Protein AF-A0AAC8W621-F1 (afdb_monomer)

Foldseek 3Di:
DPPVVVVVVVVVVVVVVVVVVQLQLVLQLLVQCVVVVKFKWWQDDPDPPDAIEMEIAQPDPVSVVVSVVSSCVSRPPGHYYYDYLVVDDPVVSVVVVVRIGHSVRSVVVVVVVD

Mean predicted aligned error: 6.51 Å

Secondary structure (DSSP, 8-state):
--HHHHHHHHHHHHHHHHHHHHHHHHHHHHHHHHHTT--EEEE--SSTTSPEEEEE---SHHHHHHHHHHHHHHHTTS-EEEEEGGGS-HHHHHHHHHH-B-HHHHHHHHHHT-

pLDDT: mean 86.82, std 12.94, range [47.28, 97.44]

Nearest PDB structures (foldseek):
  1wot-assembly1_A  TM=6.547E-01  e=8.446E-03  Thermus thermophilus
  8xeo-assembly1_A  TM=7.351E-01  e=7.557E-02  Legionella pneumophila
  7bqc-assembly1_A  TM=5.514E-01  e=1.126E-01  synthetic construct
  4pro-assembly1_C  TM=4.503E-01  e=4.062E+00  Lysobacter enzymogenes
  1af2-assembly1_A  TM=4.346E-01  e=9.630E+00  Escherichia coli

Radius of gyration: 16.39 Å; Cα contacts (8 Å, |Δi|>4): 119; chains: 1; bounding box: 30×34×55 Å

Sequence (114 aa):
MAASTIEQTGRHSLVRQKRQAVLAQILSALEALQRAGVAARVIMPLWDDQPVEFLADAPTMPVKALVARLLKRGMGTVMHDVIFVGDLEPDHLAALQAKSQDLDALRQQRRDAA

Organism: NCBI:txid528244

Solvent-accessible surface area (backbone atoms only — not comparable to full-atom values): 6395 Å² total; per-residue (Å²): 142,66,68,68,59,56,54,50,53,53,50,56,52,50,55,52,50,53,51,52,53,52,51,53,24,51,51,50,21,48,51,53,35,47,76,70,73,31,57,56,32,36,34,78,49,94,47,98,87,50,49,37,37,31,44,31,60,42,97,44,70,71,46,43,53,48,50,54,53,46,42,53,66,33,41,60,89,55,60,63,48,80,46,49,55,84,82,46,58,70,71,59,44,52,58,51,52,78,65,35,42,42,64,66,59,52,52,48,52,54,59,79,73,106

Structure (mmCIF, N/CA/C/O backbone):
data_AF-A0AAC8W621-F1
#
_entry.id   AF-A0AAC8W621-F1
#
loop_
_atom_site.group_PDB
_atom_site.id
_atom_site.type_symbol
_atom_site.label_atom_id
_atom_site.label_alt_id
_atom_site.label_comp_id
_atom_si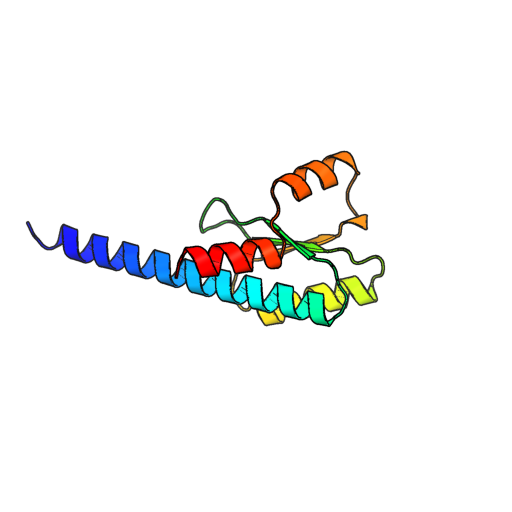te.label_asym_id
_atom_site.label_entity_id
_atom_site.label_seq_id
_atom_site.pdbx_PDB_ins_code
_atom_site.Cartn_x
_atom_site.Cartn_y
_atom_site.Cartn_z
_atom_site.occupancy
_atom_site.B_iso_or_equiv
_atom_site.auth_seq_id
_atom_site.auth_comp_id
_atom_site.auth_asym_id
_atom_site.auth_atom_id
_atom_site.pdbx_PDB_model_num
ATOM 1 N N . MET A 1 1 ? -4.091 25.954 38.921 1.00 48.09 1 MET A N 1
ATOM 2 C CA . MET A 1 1 ? -3.242 25.552 37.774 1.00 48.09 1 MET A CA 1
ATOM 3 C C . MET A 1 1 ? -3.608 24.137 37.291 1.00 48.09 1 MET A C 1
ATOM 5 O O . MET A 1 1 ? -2.759 23.263 37.294 1.00 48.09 1 MET A O 1
ATOM 9 N N . ALA A 1 2 ? -4.870 23.891 36.906 1.00 49.41 2 ALA A N 1
ATOM 10 C CA . ALA A 1 2 ? -5.364 22.553 36.518 1.00 49.41 2 ALA A CA 1
ATOM 11 C C . ALA A 1 2 ? -5.984 22.494 35.102 1.00 49.41 2 ALA A C 1
ATOM 13 O O . ALA A 1 2 ? -6.238 21.412 34.586 1.00 49.41 2 ALA A O 1
ATOM 14 N N . ALA A 1 3 ? -6.201 23.648 34.456 1.00 47.28 3 ALA A N 1
ATOM 15 C CA . ALA A 1 3 ? -6.777 23.724 33.110 1.00 47.28 3 ALA A CA 1
ATOM 16 C C . ALA A 1 3 ? -5.794 23.262 32.015 1.00 47.28 3 ALA A C 1
ATOM 18 O O . ALA A 1 3 ? -6.199 22.646 31.035 1.00 47.28 3 ALA A O 1
ATOM 19 N N . SER A 1 4 ? -4.491 23.469 32.224 1.00 55.50 4 SER A N 1
ATOM 20 C CA . SER A 1 4 ? -3.432 23.109 31.275 1.00 55.50 4 SER A CA 1
ATOM 21 C C . SER A 1 4 ? -3.288 21.596 31.067 1.00 55.50 4 SER A C 1
ATOM 23 O O . SER A 1 4 ? -3.021 21.157 29.951 1.00 55.50 4 SER A O 1
ATOM 25 N N . THR A 1 5 ? -3.526 20.783 32.101 1.00 52.62 5 THR A N 1
ATOM 26 C CA . THR A 1 5 ? -3.377 19.320 32.020 1.00 52.62 5 THR A CA 1
ATOM 27 C C . THR A 1 5 ? -4.539 18.660 31.270 1.00 52.62 5 THR A C 1
ATOM 29 O O . THR A 1 5 ? -4.320 17.736 30.488 1.00 52.62 5 THR A O 1
ATOM 32 N N . ILE A 1 6 ? -5.776 19.139 31.455 1.00 54.53 6 ILE A N 1
ATOM 33 C CA . ILE A 1 6 ? -6.973 18.566 30.808 1.00 54.53 6 ILE A CA 1
ATOM 34 C C . ILE A 1 6 ? -6.988 18.908 29.310 1.00 54.53 6 ILE A C 1
ATOM 36 O O . ILE A 1 6 ? -7.270 18.039 28.485 1.00 54.53 6 ILE A O 1
ATOM 40 N N . GLU A 1 7 ? -6.591 20.129 28.941 1.00 55.22 7 GLU A N 1
ATOM 41 C CA . GLU A 1 7 ? -6.442 20.534 27.538 1.00 55.22 7 GLU A CA 1
ATOM 42 C C . GLU A 1 7 ? -5.317 19.773 26.818 1.00 55.22 7 GLU A C 1
ATOM 44 O O . GLU A 1 7 ? -5.501 19.339 25.678 1.00 55.22 7 GLU A O 1
ATOM 49 N N . GLN A 1 8 ? -4.170 19.544 27.473 1.00 55.72 8 GLN A N 1
ATOM 50 C CA . GLN A 1 8 ? -3.106 18.698 26.916 1.00 55.72 8 GLN A CA 1
ATOM 51 C C . GLN A 1 8 ? -3.556 17.242 26.759 1.00 55.72 8 GLN A C 1
ATOM 53 O O . GLN A 1 8 ? -3.352 16.652 25.699 1.00 55.72 8 GLN A O 1
ATOM 58 N N . THR A 1 9 ? -4.224 16.672 27.763 1.00 58.38 9 THR A N 1
ATOM 59 C CA . THR A 1 9 ? -4.699 15.278 27.708 1.00 58.38 9 THR A CA 1
ATOM 60 C C . THR A 1 9 ? -5.756 15.088 26.613 1.00 58.38 9 THR A C 1
ATOM 62 O O . THR A 1 9 ? -5.709 14.099 25.879 1.00 58.38 9 THR A O 1
ATOM 65 N N . GLY A 1 10 ? -6.656 16.063 26.433 1.00 61.69 10 GLY A N 1
ATOM 66 C CA . GLY A 1 10 ? -7.652 16.063 25.356 1.00 61.69 10 GLY A CA 1
ATOM 67 C C . GLY A 1 10 ? -7.045 16.217 23.957 1.00 61.69 10 GLY A C 1
ATOM 68 O O . GLY A 1 10 ? -7.478 15.555 23.017 1.00 61.69 10 GLY A O 1
ATOM 69 N N . ARG A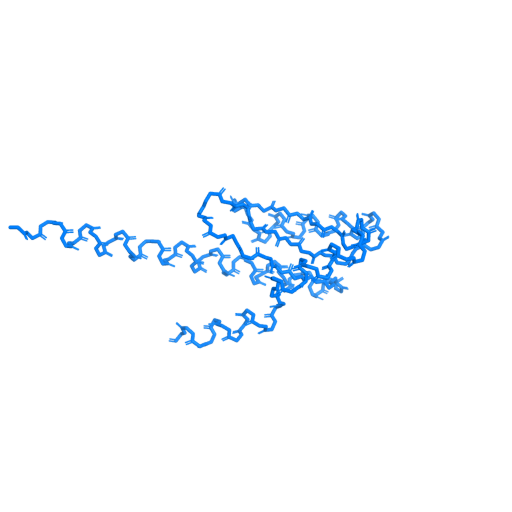 1 11 ? -5.992 17.029 23.796 1.00 61.94 11 ARG A N 1
ATOM 70 C CA . ARG A 1 11 ? -5.268 17.133 22.514 1.00 61.94 11 ARG A CA 1
ATOM 71 C C . ARG A 1 11 ? -4.516 15.846 22.173 1.00 61.94 11 ARG A C 1
ATOM 73 O O . ARG A 1 11 ? -4.578 15.393 21.033 1.00 61.94 11 ARG A O 1
ATOM 80 N N . HIS A 1 12 ? -3.860 15.221 23.150 1.00 62.78 12 HIS A N 1
ATOM 81 C CA . HIS A 1 12 ? -3.151 13.956 22.942 1.00 62.78 12 HIS A CA 1
ATOM 82 C C . HIS A 1 12 ? -4.093 12.800 22.564 1.00 62.78 12 HIS A C 1
ATOM 84 O O . HIS A 1 12 ? -3.749 11.991 21.697 1.00 62.78 12 HIS A O 1
ATOM 90 N N . SER A 1 13 ? -5.287 12.728 23.160 1.00 69.94 13 SER A N 1
ATOM 91 C CA . SER A 1 13 ? -6.275 11.698 22.815 1.00 69.94 13 SER A CA 1
ATOM 92 C C . SER A 1 13 ? -6.853 11.893 21.408 1.00 69.94 13 SER A C 1
ATOM 94 O O . SER A 1 13 ? -6.966 10.918 20.662 1.00 69.94 13 SER A O 1
ATOM 96 N N . LEU A 1 14 ? -7.121 13.138 20.999 1.00 74.31 14 LEU A N 1
ATOM 97 C CA . LEU A 1 14 ? -7.598 13.472 19.651 1.00 74.31 14 LEU A CA 1
ATOM 98 C C . LEU A 1 14 ? -6.557 13.166 18.565 1.00 74.31 14 LEU A C 1
ATOM 100 O O . LEU A 1 14 ? -6.896 12.583 17.535 1.00 74.31 14 LEU A O 1
ATOM 104 N N . VAL A 1 15 ? -5.281 13.497 18.797 1.00 76.19 15 VAL A N 1
ATOM 105 C CA . VAL A 1 15 ? -4.189 13.176 17.857 1.00 76.19 15 VAL A CA 1
ATOM 106 C C . VAL A 1 15 ? -4.046 11.662 17.691 1.00 76.19 15 VAL A C 1
ATOM 108 O O . VAL A 1 15 ? -3.927 11.167 16.568 1.00 76.19 15 VAL A O 1
ATOM 111 N N . ARG A 1 16 ? -4.128 10.900 18.790 1.00 77.75 16 ARG A N 1
ATOM 112 C CA . ARG A 1 16 ? -4.094 9.431 18.744 1.00 77.75 16 ARG A CA 1
ATOM 113 C C . ARG A 1 16 ? -5.278 8.857 17.962 1.00 77.75 16 ARG A C 1
ATOM 115 O O . ARG A 1 16 ? -5.068 7.986 17.121 1.00 77.75 16 ARG A O 1
ATOM 122 N N . GLN A 1 17 ? -6.492 9.359 18.193 1.00 80.62 17 GLN A N 1
ATOM 123 C CA . GLN A 1 17 ? -7.687 8.930 17.457 1.00 80.62 17 GLN A CA 1
ATOM 124 C C . GLN A 1 17 ? -7.583 9.237 15.961 1.00 80.62 17 GLN A C 1
ATOM 126 O O . GLN A 1 17 ? -7.860 8.363 15.139 1.00 80.62 17 GLN A O 1
ATOM 131 N N . LYS A 1 18 ? -7.118 10.438 15.592 1.00 81.88 18 LYS A N 1
ATOM 132 C CA . LYS A 1 18 ? -6.902 10.813 14.187 1.00 81.88 18 LYS A CA 1
ATOM 133 C C . LYS A 1 18 ? -5.907 9.867 13.513 1.00 81.88 18 LYS A C 1
ATOM 135 O O . LYS A 1 18 ? -6.189 9.357 12.433 1.00 81.88 18 LYS A O 1
ATOM 140 N N . ARG A 1 19 ? -4.785 9.560 14.173 1.00 82.69 19 ARG A N 1
ATOM 141 C CA . ARG A 1 19 ? -3.784 8.605 13.662 1.00 82.69 19 ARG A CA 1
ATOM 142 C C . ARG A 1 19 ? -4.347 7.194 13.498 1.00 82.69 19 ARG A C 1
ATOM 144 O O . ARG A 1 19 ? -4.080 6.554 12.487 1.00 82.69 19 ARG A O 1
ATOM 151 N N . GLN A 1 20 ? -5.157 6.721 14.445 1.00 84.69 20 GLN A N 1
ATOM 152 C CA . GLN A 1 20 ? -5.824 5.419 14.335 1.00 84.69 20 GLN A CA 1
ATOM 153 C C . GLN A 1 20 ? -6.828 5.373 13.177 1.00 84.69 20 GLN A C 1
ATOM 155 O O . GLN A 1 20 ? -6.889 4.368 12.470 1.00 84.69 20 GLN A O 1
ATOM 160 N N . ALA A 1 21 ? -7.580 6.454 12.949 1.00 86.88 21 ALA A N 1
ATOM 161 C CA . ALA A 1 21 ? -8.508 6.553 11.825 1.00 86.88 21 ALA A CA 1
ATOM 162 C C . ALA A 1 21 ? -7.775 6.524 10.474 1.00 86.88 21 ALA A C 1
ATOM 164 O O . ALA A 1 21 ? -8.168 5.769 9.585 1.00 86.88 21 ALA A O 1
ATOM 165 N N . VAL A 1 22 ? -6.675 7.276 10.349 1.00 88.81 22 VAL A N 1
ATOM 166 C CA . VAL A 1 22 ? -5.818 7.261 9.151 1.00 88.81 22 VAL A CA 1
ATOM 167 C C . VAL A 1 22 ? -5.239 5.864 8.921 1.00 88.81 22 VAL A C 1
ATOM 169 O O . VAL A 1 22 ? -5.343 5.333 7.820 1.00 88.81 22 VAL A O 1
ATOM 172 N N . LEU A 1 23 ? -4.704 5.215 9.960 1.00 90.12 23 LEU A N 1
ATOM 173 C CA . LEU A 1 23 ? -4.174 3.853 9.849 1.00 90.12 23 LEU A CA 1
ATOM 174 C C . LEU A 1 23 ? -5.247 2.848 9.397 1.00 90.12 23 LEU A C 1
ATOM 176 O O . LEU A 1 23 ? -4.973 1.982 8.569 1.00 90.12 23 LEU A O 1
ATOM 180 N N . ALA A 1 24 ? -6.477 2.964 9.904 1.00 90.44 24 ALA A N 1
ATOM 181 C CA . ALA A 1 24 ? -7.584 2.111 9.479 1.00 90.44 24 ALA A 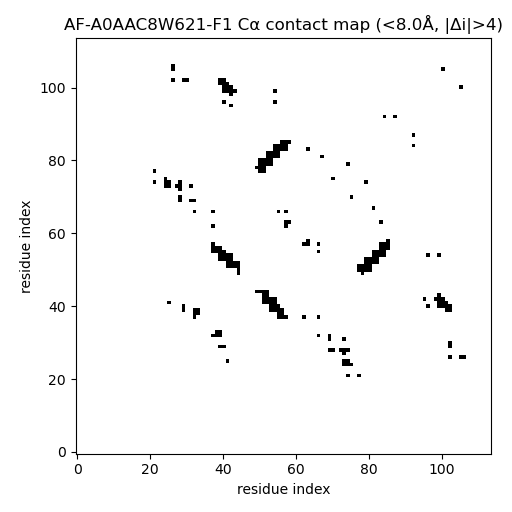CA 1
ATOM 182 C C . ALA A 1 24 ? -7.937 2.309 7.993 1.00 90.44 24 ALA A C 1
ATOM 184 O O . ALA A 1 24 ? -8.218 1.331 7.296 1.00 90.44 24 ALA A O 1
ATOM 185 N N . GLN A 1 25 ? -7.886 3.548 7.498 1.00 93.69 25 GLN A N 1
ATOM 186 C CA . GLN A 1 25 ? -8.091 3.860 6.081 1.00 93.69 25 GLN A CA 1
ATOM 187 C C . GLN A 1 25 ? -6.965 3.303 5.203 1.00 93.69 25 GLN A C 1
ATOM 189 O O . GLN A 1 25 ? -7.257 2.668 4.190 1.00 93.69 25 GLN A O 1
ATOM 194 N N . ILE A 1 26 ? -5.705 3.438 5.633 1.00 94.12 26 ILE A N 1
ATOM 195 C CA . ILE A 1 26 ? -4.539 2.853 4.950 1.00 94.12 26 ILE A CA 1
ATOM 196 C C . ILE A 1 26 ? -4.688 1.335 4.834 1.00 94.12 26 ILE A C 1
ATOM 198 O O . ILE A 1 26 ? -4.567 0.785 3.741 1.00 94.12 26 ILE A O 1
ATOM 202 N N . LEU A 1 27 ? -5.001 0.655 5.942 1.00 94.00 27 LEU A N 1
ATOM 203 C CA . LEU A 1 27 ? -5.215 -0.794 5.953 1.00 94.00 27 LEU A CA 1
ATOM 204 C C . LEU A 1 27 ? -6.341 -1.201 4.995 1.00 94.00 27 LEU A C 1
ATOM 206 O O . LEU A 1 27 ? -6.160 -2.107 4.188 1.00 94.00 27 LEU A O 1
ATOM 210 N N . SER A 1 28 ? -7.480 -0.508 5.044 1.00 93.44 28 SER A N 1
ATOM 211 C CA . SER A 1 28 ? -8.615 -0.765 4.148 1.00 93.44 28 SER A CA 1
ATOM 212 C C . SER A 1 28 ? -8.241 -0.589 2.670 1.00 93.44 28 SER A C 1
ATOM 214 O O . SER A 1 28 ? -8.609 -1.413 1.828 1.00 93.44 28 SER A O 1
ATOM 216 N N . ALA A 1 29 ? -7.466 0.451 2.350 1.00 95.31 29 ALA A N 1
ATOM 217 C CA . ALA A 1 29 ? -6.991 0.717 0.997 1.00 95.31 29 ALA A CA 1
ATOM 218 C C . ALA A 1 29 ? -6.027 -0.377 0.503 1.00 95.31 29 ALA A C 1
ATOM 220 O O . ALA A 1 29 ? -6.225 -0.917 -0.587 1.00 95.31 29 ALA A O 1
ATOM 221 N N . LEU A 1 30 ? -5.042 -0.765 1.320 1.00 95.62 30 LEU A N 1
ATOM 222 C CA . LEU A 1 30 ? -4.102 -1.847 0.999 1.00 95.62 30 LEU A CA 1
ATOM 223 C C . LEU A 1 30 ? -4.808 -3.198 0.840 1.00 95.62 30 LEU A C 1
ATOM 225 O O . LEU A 1 30 ? -4.497 -3.950 -0.080 1.00 95.62 30 LEU A O 1
ATOM 229 N N . GLU A 1 31 ? -5.801 -3.496 1.677 1.00 95.56 31 GLU A N 1
ATOM 230 C CA . GLU A 1 31 ? -6.620 -4.701 1.529 1.00 95.56 31 GLU A CA 1
ATOM 231 C C . GLU A 1 31 ? -7.413 -4.712 0.224 1.00 95.56 31 GLU A C 1
ATOM 233 O O . GLU A 1 31 ? -7.537 -5.754 -0.419 1.00 95.56 31 GLU A O 1
ATOM 238 N N . ALA A 1 32 ? -7.962 -3.566 -0.183 1.00 96.06 32 ALA A N 1
ATOM 239 C CA . ALA A 1 32 ? -8.679 -3.454 -1.445 1.00 96.06 32 ALA A CA 1
ATOM 240 C C . ALA A 1 32 ? -7.749 -3.675 -2.648 1.00 96.06 32 ALA A C 1
ATOM 242 O O . ALA A 1 32 ? -8.136 -4.366 -3.591 1.00 96.06 32 ALA A O 1
ATOM 243 N N . LEU A 1 33 ? -6.524 -3.143 -2.594 1.00 96.19 33 LEU A N 1
ATOM 244 C CA . LEU A 1 33 ? -5.491 -3.371 -3.609 1.00 96.19 33 LEU A CA 1
ATOM 245 C C . LEU A 1 33 ? -5.071 -4.844 -3.666 1.00 96.19 33 LEU A C 1
ATOM 247 O O . LEU A 1 33 ? -5.075 -5.434 -4.745 1.00 96.19 33 LEU A O 1
ATOM 251 N N . GLN A 1 34 ? -4.826 -5.471 -2.511 1.00 95.50 34 GLN A N 1
ATOM 252 C CA . GLN A 1 34 ? -4.483 -6.892 -2.429 1.00 95.50 34 GLN A CA 1
ATOM 253 C C . GLN A 1 34 ? -5.593 -7.778 -3.014 1.00 95.50 34 GLN A C 1
ATOM 255 O O . GLN A 1 34 ? -5.312 -8.683 -3.797 1.00 95.50 34 GLN A O 1
ATOM 260 N N . ARG A 1 35 ? -6.867 -7.500 -2.694 1.00 96.12 35 ARG A N 1
ATOM 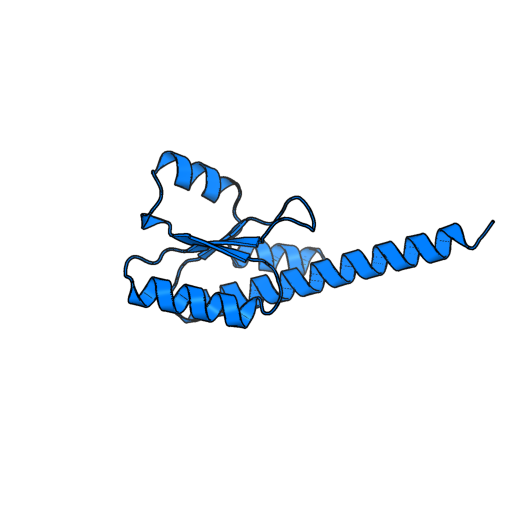261 C CA . ARG A 1 35 ? -8.021 -8.221 -3.273 1.00 96.12 35 ARG A CA 1
ATOM 262 C C . ARG A 1 35 ? -8.134 -8.038 -4.787 1.00 96.12 35 ARG A C 1
ATOM 264 O O . ARG A 1 35 ? -8.659 -8.916 -5.461 1.00 96.12 35 ARG A O 1
ATOM 271 N N . ALA A 1 36 ? -7.657 -6.912 -5.311 1.00 94.19 36 ALA A N 1
ATOM 272 C CA . ALA A 1 36 ? -7.585 -6.637 -6.741 1.00 94.19 36 ALA A CA 1
ATOM 273 C C . ALA A 1 36 ? -6.334 -7.235 -7.417 1.00 94.19 36 ALA A C 1
ATOM 275 O O . ALA A 1 36 ? -6.141 -7.028 -8.613 1.00 94.19 36 ALA A O 1
ATOM 276 N N . GLY A 1 37 ? -5.491 -7.963 -6.674 1.00 94.94 37 GLY A N 1
ATOM 277 C CA . GLY A 1 37 ? -4.261 -8.567 -7.187 1.00 94.94 37 GLY A CA 1
ATOM 278 C C . GLY A 1 37 ? -3.114 -7.576 -7.391 1.00 94.94 37 GLY A C 1
ATOM 279 O O . GLY A 1 37 ? -2.159 -7.898 -8.089 1.00 94.94 37 GLY A O 1
ATOM 280 N N . VAL A 1 38 ? -3.196 -6.377 -6.806 1.00 95.44 38 VAL A N 1
ATOM 281 C CA . VAL A 1 38 ? -2.148 -5.358 -6.902 1.00 95.44 38 VAL A CA 1
ATOM 282 C C . VAL A 1 38 ? -1.271 -5.401 -5.656 1.00 95.44 38 VAL A C 1
ATOM 284 O O . VAL A 1 38 ? -1.756 -5.202 -4.539 1.00 95.44 38 VAL A O 1
ATOM 287 N N . ALA A 1 39 ? 0.029 -5.619 -5.850 1.00 93.94 39 ALA A N 1
ATOM 288 C CA . ALA A 1 39 ? 1.006 -5.487 -4.781 1.00 93.94 39 ALA A CA 1
ATOM 289 C C . ALA A 1 39 ? 1.225 -4.003 -4.469 1.00 93.94 39 ALA A C 1
ATOM 291 O O . ALA A 1 39 ? 1.530 -3.205 -5.357 1.00 93.94 39 ALA A O 1
ATOM 292 N N . ALA A 1 40 ? 1.061 -3.629 -3.202 1.00 95.75 40 ALA A N 1
ATOM 293 C CA . ALA A 1 40 ? 1.276 -2.265 -2.752 1.00 95.75 40 ALA A CA 1
ATOM 294 C C . ALA A 1 40 ? 1.891 -2.212 -1.354 1.00 95.75 40 ALA A C 1
ATOM 296 O O . ALA A 1 40 ? 1.655 -3.081 -0.511 1.00 95.75 40 ALA A O 1
ATOM 297 N N . ARG A 1 41 ? 2.676 -1.163 -1.123 1.00 95.88 41 ARG A N 1
ATOM 298 C CA . ARG A 1 41 ? 3.309 -0.819 0.152 1.00 95.88 41 ARG A CA 1
ATOM 299 C C . ARG A 1 41 ? 2.984 0.636 0.469 1.00 95.88 41 ARG A C 1
ATOM 301 O O . ARG A 1 41 ? 2.643 1.402 -0.431 1.00 95.88 41 ARG A O 1
ATOM 308 N N . VAL A 1 42 ? 3.090 1.021 1.731 1.00 95.88 42 VAL A N 1
ATOM 309 C CA . VAL A 1 42 ? 2.848 2.399 2.172 1.00 95.88 42 VAL A CA 1
ATOM 310 C C . VAL A 1 42 ? 4.096 2.976 2.820 1.00 95.88 42 VAL A C 1
ATOM 312 O O . VAL A 1 42 ? 4.813 2.276 3.537 1.00 95.88 42 VAL A O 1
ATOM 315 N N . ILE A 1 43 ? 4.343 4.257 2.598 1.00 94.06 43 ILE A N 1
ATOM 316 C CA . ILE A 1 43 ? 5.310 5.047 3.350 1.00 94.06 43 ILE A CA 1
ATOM 317 C C . ILE A 1 43 ? 4.498 5.976 4.248 1.00 94.06 43 ILE A C 1
ATOM 319 O O . ILE A 1 43 ? 3.662 6.757 3.789 1.00 94.06 43 ILE A O 1
ATOM 323 N N . MET A 1 44 ? 4.703 5.835 5.556 1.00 88.81 44 MET A N 1
ATOM 324 C CA . MET A 1 44 ? 3.997 6.646 6.541 1.00 88.81 44 MET A CA 1
ATOM 325 C C . MET A 1 44 ? 4.585 8.063 6.564 1.00 88.81 44 MET A C 1
ATOM 327 O O . MET A 1 44 ? 5.812 8.198 6.570 1.00 88.81 44 MET A O 1
ATOM 331 N N . PRO A 1 45 ? 3.747 9.110 6.632 1.00 85.69 45 PRO A N 1
ATOM 332 C CA . PRO A 1 45 ? 4.231 10.478 6.727 1.00 85.69 45 PRO A CA 1
ATOM 333 C C . PRO A 1 45 ? 4.977 10.701 8.048 1.00 85.69 45 PRO A C 1
ATOM 335 O O . PRO A 1 45 ? 4.604 10.150 9.089 1.00 85.69 45 PRO A O 1
ATOM 338 N N . LEU A 1 46 ? 6.021 11.535 8.018 1.00 76.56 46 LEU A N 1
ATOM 339 C CA . LEU A 1 46 ? 6.765 11.908 9.228 1.00 76.56 46 LEU A CA 1
ATOM 340 C C . LEU A 1 46 ? 6.010 12.953 10.058 1.00 76.56 46 LEU A C 1
ATOM 342 O O . LEU A 1 46 ? 6.128 12.973 11.286 1.00 76.56 46 LEU A O 1
ATOM 346 N N . TRP A 1 47 ? 5.223 13.797 9.390 1.00 75.81 47 TRP A N 1
ATOM 347 C CA . TRP A 1 47 ? 4.466 14.898 9.981 1.00 75.81 47 TRP A CA 1
ATOM 348 C C . TRP A 1 47 ? 3.009 14.889 9.506 1.00 75.81 47 TRP A C 1
ATOM 350 O O . TRP A 1 47 ? 2.686 14.339 8.458 1.00 75.81 47 TRP A O 1
ATOM 360 N N . ASP A 1 48 ? 2.116 15.491 10.296 1.00 74.38 48 ASP A N 1
ATOM 361 C CA . ASP A 1 48 ? 0.663 15.444 10.064 1.00 74.38 48 ASP A CA 1
ATOM 362 C C . ASP A 1 48 ? 0.209 16.200 8.789 1.00 74.38 48 ASP A C 1
ATOM 364 O O . ASP A 1 48 ? -0.948 16.063 8.383 1.00 74.38 48 ASP A O 1
ATOM 368 N N . ASP A 1 49 ? 1.081 17.012 8.188 1.00 79.44 49 ASP A N 1
ATOM 369 C CA . ASP A 1 49 ? 0.869 17.801 6.967 1.00 79.44 49 ASP A CA 1
ATOM 370 C C . ASP A 1 49 ? 1.392 17.121 5.690 1.00 79.44 49 ASP A C 1
ATOM 372 O O . ASP A 1 49 ? 1.130 17.605 4.588 1.00 79.44 49 ASP A O 1
ATOM 376 N N . GLN A 1 50 ? 2.094 15.993 5.815 1.00 85.94 50 GLN A N 1
ATOM 377 C CA . GLN A 1 50 ? 2.610 15.241 4.673 1.00 85.94 50 GLN A CA 1
ATOM 378 C C . GLN A 1 50 ? 1.585 14.221 4.154 1.00 85.94 50 GLN A C 1
ATOM 380 O O . GLN A 1 50 ? 0.820 13.649 4.941 1.00 85.94 50 GLN A O 1
ATOM 385 N N . PRO A 1 51 ? 1.555 13.970 2.832 1.00 90.94 51 PRO A N 1
ATOM 386 C CA . PRO A 1 51 ? 0.688 12.951 2.266 1.00 90.94 51 PRO A CA 1
ATOM 387 C C . PRO A 1 51 ? 1.146 11.553 2.689 1.00 90.94 51 PRO A C 1
ATOM 389 O O . PRO A 1 51 ? 2.322 11.303 2.950 1.00 90.94 51 PRO A O 1
ATOM 392 N N . VAL A 1 52 ? 0.200 10.619 2.726 1.00 93.06 52 VAL A N 1
ATOM 393 C CA . VAL A 1 52 ? 0.516 9.190 2.795 1.00 93.06 52 VAL A CA 1
ATOM 394 C C . VAL A 1 52 ? 0.894 8.712 1.396 1.00 93.06 52 VAL A C 1
ATOM 396 O O . VAL A 1 52 ? 0.080 8.805 0.479 1.00 93.06 52 VAL A O 1
ATOM 399 N N . GLU A 1 53 ? 2.089 8.162 1.224 1.00 95.44 53 GLU A N 1
ATOM 400 C CA . GLU A 1 53 ? 2.544 7.701 -0.089 1.00 95.44 53 GLU A CA 1
ATOM 401 C C . GLU A 1 53 ? 2.342 6.192 -0.241 1.00 95.44 53 GLU A C 1
ATOM 403 O O . GLU A 1 53 ? 2.676 5.404 0.646 1.00 95.44 53 GLU A O 1
ATOM 408 N N . PHE A 1 54 ? 1.820 5.776 -1.392 1.00 96.44 54 PHE A N 1
ATOM 409 C CA . PHE A 1 54 ? 1.646 4.372 -1.750 1.00 96.44 54 PHE A CA 1
ATOM 410 C C . PHE A 1 54 ? 2.588 3.989 -2.885 1.00 96.44 54 PHE A C 1
ATOM 412 O O . PHE A 1 54 ? 2.531 4.570 -3.963 1.00 96.44 54 PHE A O 1
ATOM 419 N N . LEU A 1 55 ? 3.396 2.956 -2.670 1.00 96.62 55 LEU A N 1
ATOM 420 C CA . LEU A 1 55 ? 4.172 2.298 -3.718 1.00 96.62 55 LEU A CA 1
ATOM 421 C C . LEU A 1 55 ? 3.329 1.166 -4.290 1.00 96.62 55 LEU A C 1
ATOM 423 O O . LEU A 1 55 ? 3.063 0.201 -3.576 1.00 96.62 55 LEU A O 1
ATOM 427 N N . ALA A 1 56 ? 2.910 1.264 -5.548 1.00 96.44 56 ALA A N 1
ATOM 428 C CA . ALA A 1 56 ? 2.059 0.261 -6.183 1.00 96.44 56 ALA A CA 1
ATOM 429 C C . ALA A 1 56 ? 2.726 -0.353 -7.417 1.00 96.44 56 ALA A C 1
ATOM 431 O O . ALA A 1 56 ? 3.232 0.357 -8.290 1.00 96.44 56 ALA A O 1
ATOM 432 N N . ASP A 1 57 ? 2.676 -1.679 -7.512 1.00 95.00 57 ASP A N 1
ATOM 433 C CA . ASP A 1 57 ? 3.070 -2.406 -8.713 1.00 95.00 57 ASP A CA 1
ATOM 434 C C . ASP A 1 57 ? 1.894 -2.458 -9.700 1.00 95.00 57 ASP A C 1
ATOM 436 O O . ASP A 1 57 ? 0.947 -3.233 -9.554 1.00 95.00 57 ASP A O 1
ATOM 440 N N . ALA A 1 58 ? 1.925 -1.558 -10.682 1.00 94.50 58 ALA A N 1
ATOM 441 C CA . ALA A 1 58 ? 0.876 -1.397 -11.679 1.00 94.50 58 ALA A CA 1
ATOM 442 C C . ALA A 1 58 ? 1.489 -1.279 -13.087 1.00 94.50 58 ALA A C 1
ATOM 444 O O . ALA A 1 58 ? 1.742 -0.166 -13.557 1.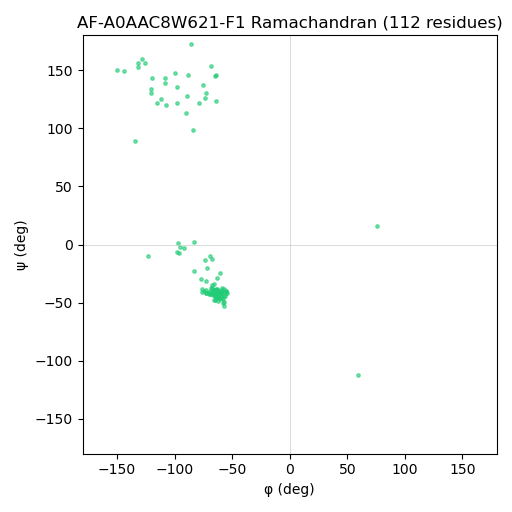00 94.50 58 ALA A O 1
ATOM 445 N N . PRO A 1 59 ? 1.705 -2.406 -13.791 1.00 91.81 59 PRO A N 1
ATOM 446 C CA . PRO A 1 59 ? 2.464 -2.427 -15.045 1.00 91.81 59 PRO A CA 1
ATOM 447 C C . PRO A 1 59 ? 1.705 -1.841 -16.244 1.00 91.81 59 PRO A C 1
ATOM 449 O O . PRO A 1 59 ? 2.292 -1.592 -17.292 1.00 91.81 59 PRO A O 1
ATOM 452 N N . THR A 1 60 ? 0.390 -1.630 -16.128 1.00 94.38 60 THR A N 1
ATOM 453 C CA . THR A 1 60 ? -0.450 -1.151 -17.234 1.00 94.38 60 THR A CA 1
ATOM 454 C C . THR A 1 60 ? -1.339 0.009 -16.800 1.00 94.38 60 THR A C 1
ATOM 456 O O . THR A 1 60 ? -1.738 0.103 -15.639 1.00 94.38 60 THR A O 1
ATOM 459 N N . MET A 1 61 ? -1.709 0.878 -17.745 1.00 94.81 61 MET A N 1
ATOM 460 C CA . MET A 1 61 ? -2.598 2.018 -17.479 1.00 94.81 61 MET A CA 1
ATOM 461 C C . MET A 1 61 ? -3.950 1.629 -16.852 1.00 94.81 61 MET A C 1
ATOM 463 O O . MET A 1 61 ? -4.365 2.303 -15.908 1.00 94.81 61 MET A O 1
ATOM 467 N N . PRO A 1 62 ? -4.633 0.545 -17.278 1.00 96.38 62 PRO A N 1
ATOM 468 C CA . PRO A 1 62 ? -5.849 0.0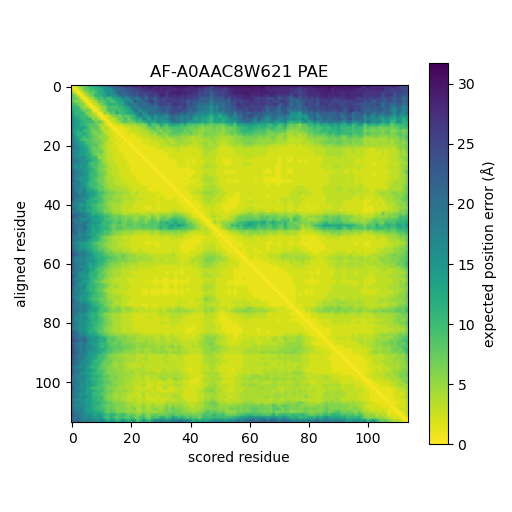88 -16.603 1.00 96.38 62 PRO A CA 1
ATOM 469 C C . PRO A 1 62 ? -5.626 -0.260 -15.127 1.00 96.38 62 PRO A C 1
ATOM 471 O O . PRO A 1 62 ? -6.460 0.078 -14.287 1.00 96.38 62 PRO A O 1
ATOM 474 N N . VAL A 1 63 ? -4.488 -0.879 -14.794 1.00 95.88 63 VAL A N 1
ATOM 475 C CA . VAL A 1 63 ? -4.136 -1.190 -13.401 1.00 95.88 63 VAL A CA 1
ATOM 476 C C . VAL A 1 63 ? -3.807 0.095 -12.638 1.00 95.88 63 VAL A C 1
ATOM 478 O O . VAL A 1 63 ? -4.331 0.282 -11.545 1.00 95.88 63 VAL A O 1
ATOM 481 N N . LYS A 1 64 ? -3.053 1.039 -13.224 1.00 97.00 64 LYS A N 1
ATOM 482 C CA . LYS A 1 64 ? -2.793 2.362 -12.614 1.00 97.00 64 LYS A CA 1
ATOM 483 C C . LYS A 1 64 ? -4.100 3.102 -12.282 1.00 97.00 64 LYS A C 1
ATOM 485 O O . LYS A 1 64 ? -4.264 3.620 -11.177 1.00 97.00 64 LYS A O 1
ATOM 490 N N . ALA A 1 65 ? -5.071 3.090 -13.198 1.00 96.88 65 ALA A N 1
ATOM 491 C CA . ALA A 1 65 ? -6.391 3.689 -12.985 1.00 96.88 65 ALA A CA 1
ATOM 492 C C . ALA A 1 65 ? -7.200 2.974 -11.887 1.00 96.88 65 ALA A C 1
ATOM 494 O O . ALA A 1 65 ? -7.862 3.627 -11.074 1.00 96.88 65 ALA A O 1
ATOM 495 N N . LEU A 1 66 ? -7.132 1.639 -11.834 1.00 96.62 66 LEU A N 1
ATOM 496 C CA . LEU A 1 66 ? -7.743 0.845 -10.768 1.00 96.62 66 LEU A CA 1
ATOM 497 C C . LEU A 1 66 ? -7.147 1.201 -9.401 1.00 96.62 66 LEU A C 1
ATOM 499 O O . LEU A 1 66 ? -7.906 1.449 -8.464 1.00 96.62 66 LEU A O 1
ATOM 503 N N . VAL A 1 67 ? -5.819 1.294 -9.303 1.00 97.44 67 VAL A N 1
ATOM 504 C CA . VAL A 1 67 ? -5.115 1.696 -8.077 1.00 97.44 67 VAL A CA 1
ATOM 505 C C . VAL A 1 67 ? -5.595 3.063 -7.606 1.00 97.44 67 VAL A C 1
ATOM 507 O O . VAL A 1 67 ? -6.067 3.184 -6.476 1.00 97.44 67 VAL A O 1
ATOM 510 N N . ALA A 1 68 ? -5.568 4.070 -8.484 1.00 96.06 68 ALA A N 1
ATOM 511 C CA . ALA A 1 68 ? -6.014 5.421 -8.149 1.00 96.06 68 ALA A CA 1
ATOM 512 C C . ALA A 1 68 ? -7.470 5.443 -7.646 1.00 96.06 68 ALA A C 1
ATOM 514 O O . ALA A 1 68 ? -7.796 6.116 -6.665 1.00 96.06 68 ALA A O 1
ATOM 515 N N . ARG A 1 69 ? -8.358 4.660 -8.273 1.00 96.62 69 ARG A N 1
ATOM 516 C CA . ARG A 1 69 ? -9.759 4.540 -7.848 1.00 96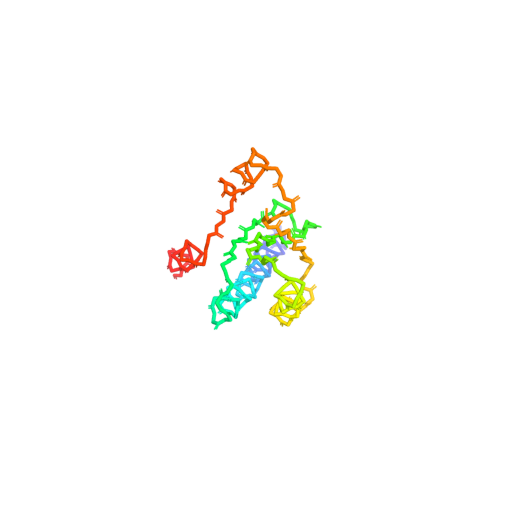.62 69 ARG A CA 1
ATOM 517 C C . ARG A 1 69 ? -9.898 3.899 -6.465 1.00 96.62 69 ARG A C 1
ATOM 519 O O . ARG A 1 69 ? -10.718 4.361 -5.667 1.00 96.62 69 ARG A O 1
ATOM 526 N N . LEU A 1 70 ? -9.157 2.826 -6.199 1.00 97.00 70 LEU A N 1
ATOM 527 C CA . LEU A 1 70 ? -9.216 2.109 -4.924 1.00 97.00 70 LEU A CA 1
ATOM 528 C C . LEU A 1 70 ? -8.646 2.956 -3.784 1.00 97.00 70 LEU A C 1
ATOM 530 O O . LEU A 1 70 ? -9.292 3.058 -2.741 1.00 97.00 70 LEU A O 1
ATOM 534 N N . LEU A 1 71 ? -7.520 3.636 -4.013 1.00 96.38 71 LEU A N 1
ATOM 535 C CA . LEU A 1 71 ? -6.921 4.555 -3.046 1.00 96.38 71 LEU A CA 1
ATOM 536 C C . LEU A 1 71 ? -7.852 5.726 -2.730 1.00 96.38 71 LEU A C 1
ATOM 538 O O . LEU A 1 71 ? -8.169 5.945 -1.562 1.00 96.38 71 LEU A O 1
ATOM 542 N N . LYS A 1 72 ? -8.417 6.388 -3.749 1.00 94.81 72 LYS A N 1
ATOM 543 C CA . LYS A 1 72 ? -9.384 7.479 -3.546 1.00 94.81 72 LYS A CA 1
ATOM 544 C C . LYS A 1 72 ? -10.580 7.048 -2.692 1.00 94.81 72 LYS A C 1
ATOM 546 O O . LYS A 1 72 ? -11.053 7.809 -1.852 1.00 94.81 72 LYS A O 1
ATOM 551 N N . ARG A 1 73 ? -11.080 5.823 -2.895 1.00 95.31 73 ARG A N 1
ATOM 552 C CA . ARG A 1 73 ? -12.200 5.276 -2.113 1.00 95.31 73 ARG A CA 1
ATOM 553 C C . ARG A 1 73 ? -11.794 4.904 -0.684 1.00 95.31 73 ARG A C 1
ATOM 555 O O . ARG A 1 73 ? -12.583 5.134 0.226 1.00 95.31 73 ARG A O 1
ATOM 562 N N . GLY A 1 74 ? -10.622 4.298 -0.497 1.00 93.00 74 GLY A N 1
ATOM 563 C CA . GLY A 1 74 ? -10.151 3.820 0.808 1.00 93.00 74 GLY A CA 1
ATOM 564 C C . GLY A 1 74 ? -9.659 4.940 1.726 1.00 93.00 74 GLY A C 1
ATOM 565 O O . GLY A 1 74 ? -9.977 4.941 2.913 1.00 93.00 74 GLY A O 1
ATOM 566 N N . MET A 1 75 ? -8.943 5.914 1.163 1.00 94.06 75 MET A N 1
ATOM 567 C CA . MET A 1 75 ? -8.342 7.035 1.893 1.00 94.06 75 MET A CA 1
ATOM 568 C C . MET A 1 75 ? -9.321 8.188 2.141 1.00 94.06 75 MET A C 1
ATOM 570 O O . MET A 1 75 ? -9.142 8.966 3.077 1.00 94.06 75 MET A O 1
ATOM 574 N N . GLY A 1 76 ? -10.378 8.306 1.330 1.00 90.88 76 GLY A N 1
ATOM 575 C CA . GLY A 1 76 ? -11.396 9.341 1.494 1.00 90.88 76 GLY A CA 1
ATOM 576 C C . GLY A 1 76 ? -10.800 10.750 1.420 1.00 90.88 76 GLY A C 1
ATOM 577 O O . GLY A 1 76 ? -10.364 11.183 0.358 1.00 90.88 76 GLY A O 1
ATOM 578 N N . THR A 1 77 ? -10.810 11.470 2.544 1.00 89.50 77 THR A N 1
ATOM 579 C CA . THR A 1 77 ? -10.299 12.849 2.659 1.00 89.50 77 THR A CA 1
ATOM 580 C C . THR A 1 77 ? -8.836 12.934 3.089 1.00 89.50 77 THR A C 1
ATOM 582 O O . THR A 1 77 ? -8.314 14.038 3.227 1.00 89.50 77 THR A O 1
ATOM 585 N N . VAL A 1 78 ? -8.177 11.807 3.370 1.00 90.38 78 VAL A N 1
ATOM 586 C CA . VAL A 1 78 ? -6.758 11.814 3.735 1.00 90.38 78 VAL A CA 1
ATOM 587 C C . VAL A 1 78 ? -5.921 12.101 2.498 1.00 90.38 78 VAL A C 1
ATOM 589 O O . VAL A 1 78 ? -6.096 11.468 1.455 1.00 90.38 78 VAL A O 1
ATOM 592 N N . MET A 1 79 ? -5.011 13.062 2.632 1.00 91.88 79 MET A N 1
ATOM 593 C CA . MET A 1 79 ? -4.065 13.423 1.585 1.00 91.88 79 MET A CA 1
ATOM 594 C C . MET A 1 79 ? -3.136 12.236 1.321 1.00 91.88 79 MET A C 1
ATOM 596 O O . MET A 1 79 ? -2.524 11.704 2.250 1.00 91.88 79 MET A O 1
ATOM 600 N N . HIS A 1 80 ? -3.089 11.782 0.075 1.00 94.06 80 HIS A N 1
ATOM 601 C CA . HIS A 1 80 ? -2.309 10.620 -0.320 1.00 94.06 80 HIS A CA 1
ATOM 602 C C . HIS A 1 80 ? -1.838 10.753 -1.758 1.00 94.06 80 HIS A C 1
ATOM 604 O O . HIS A 1 80 ? -2.550 11.312 -2.591 1.00 94.06 80 HIS A O 1
ATOM 610 N N . ASP A 1 81 ? -0.687 10.151 -2.024 1.00 95.06 81 ASP A N 1
ATOM 611 C CA . ASP A 1 81 ? -0.084 10.075 -3.345 1.00 95.06 81 ASP A CA 1
ATOM 612 C C . ASP A 1 81 ? 0.214 8.622 -3.708 1.00 95.06 81 ASP A C 1
ATOM 614 O O . ASP A 1 81 ? 0.349 7.748 -2.846 1.00 95.06 81 ASP A O 1
ATOM 618 N N . VAL A 1 82 ? 0.286 8.352 -5.010 1.00 95.50 82 VAL A N 1
ATOM 619 C CA . VAL A 1 82 ? 0.649 7.038 -5.540 1.00 95.50 82 VAL A CA 1
ATOM 620 C C . VAL A 1 82 ? 1.889 7.156 -6.408 1.00 95.50 82 VAL A C 1
ATOM 622 O O . VAL A 1 82 ? 1.960 7.977 -7.319 1.00 95.50 82 VAL A O 1
ATOM 625 N N . ILE A 1 83 ? 2.847 6.287 -6.127 1.00 95.81 83 ILE A N 1
ATOM 626 C CA . ILE A 1 83 ? 4.094 6.135 -6.852 1.00 95.81 83 ILE A CA 1
ATOM 627 C C . ILE A 1 83 ? 4.067 4.743 -7.481 1.00 95.81 83 ILE A C 1
ATOM 629 O O . ILE A 1 83 ? 3.914 3.730 -6.792 1.00 95.81 83 ILE A O 1
ATOM 633 N N . PHE A 1 84 ? 4.189 4.679 -8.804 1.00 96.06 84 PHE A N 1
ATOM 634 C CA . PHE A 1 84 ? 4.189 3.407 -9.516 1.00 96.06 84 PHE A CA 1
ATOM 635 C C . PHE A 1 84 ? 5.604 2.865 -9.634 1.00 96.06 84 PHE A C 1
ATOM 637 O O . PHE A 1 84 ? 6.498 3.546 -10.125 1.00 96.06 84 PHE A O 1
ATOM 644 N N . VAL A 1 85 ? 5.787 1.611 -9.225 1.00 94.06 85 VAL A N 1
ATOM 645 C CA . VAL A 1 85 ? 7.099 0.946 -9.190 1.00 94.06 85 VAL A CA 1
ATOM 646 C C . VAL A 1 85 ? 7.797 0.976 -10.553 1.00 94.06 85 VAL A C 1
ATOM 648 O O . VAL A 1 85 ? 8.992 1.233 -10.616 1.00 94.06 85 VAL A O 1
ATOM 651 N N . GLY A 1 86 ? 7.048 0.775 -11.641 1.00 91.38 86 GLY A 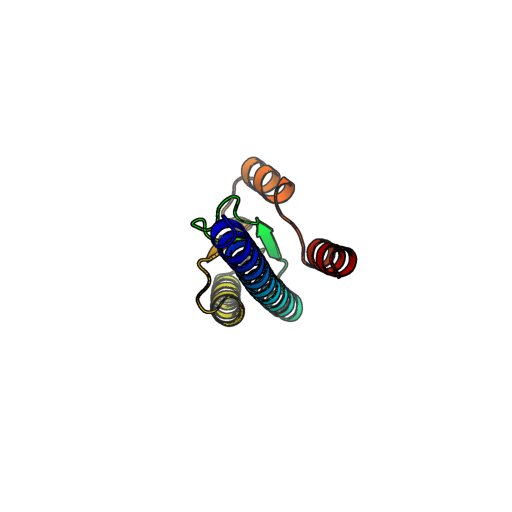N 1
ATOM 652 C CA . GLY A 1 86 ? 7.592 0.779 -13.002 1.00 91.38 86 GLY A CA 1
ATOM 653 C C . GLY A 1 86 ? 8.059 2.145 -13.518 1.00 91.38 86 GLY A C 1
ATOM 654 O O . GLY A 1 86 ? 8.695 2.189 -14.564 1.00 91.38 86 GLY A O 1
ATOM 655 N N . ASP A 1 87 ? 7.757 3.235 -12.807 1.00 92.19 87 ASP A N 1
ATOM 656 C CA . ASP A 1 87 ? 8.173 4.592 -13.180 1.00 92.19 87 ASP A CA 1
ATOM 657 C C . ASP A 1 87 ? 9.458 5.024 -12.430 1.00 92.19 87 ASP A C 1
ATOM 659 O O . ASP A 1 87 ? 9.916 6.154 -12.592 1.00 92.19 87 ASP A O 1
ATOM 663 N N . LEU A 1 88 ? 10.034 4.148 -11.593 1.00 93.12 88 LEU A N 1
ATOM 664 C CA . LEU A 1 88 ? 11.190 4.447 -10.746 1.00 93.12 88 LEU A CA 1
ATOM 665 C C . LEU A 1 88 ? 12.460 3.748 -11.235 1.00 93.12 88 LEU A C 1
ATOM 667 O O . LEU A 1 88 ? 12.443 2.580 -11.618 1.00 93.12 88 LEU A O 1
ATOM 671 N N . GLU A 1 89 ? 13.587 4.443 -11.098 1.00 94.31 89 GLU A N 1
ATOM 672 C CA . GLU A 1 89 ? 14.910 3.833 -11.222 1.00 94.31 89 GLU A CA 1
ATOM 673 C C . GLU A 1 89 ? 15.142 2.792 -10.105 1.00 94.31 89 GLU A C 1
ATOM 675 O O . GLU A 1 89 ? 14.695 3.012 -8.971 1.00 94.31 89 GLU A O 1
ATOM 680 N N . PRO A 1 90 ? 15.875 1.690 -10.364 1.00 92.38 90 PRO A N 1
ATOM 681 C CA . PRO A 1 90 ? 16.053 0.596 -9.402 1.00 92.38 90 PRO A CA 1
ATOM 682 C C . PRO A 1 90 ? 16.597 1.032 -8.034 1.00 92.38 90 PRO A C 1
ATOM 684 O O . PRO A 1 90 ? 16.091 0.598 -6.998 1.00 92.38 90 PRO A O 1
ATOM 687 N N . ASP A 1 91 ? 17.582 1.931 -8.015 1.00 94.50 91 ASP A N 1
ATOM 688 C CA . ASP A 1 91 ? 18.184 2.432 -6.772 1.00 94.50 91 ASP A CA 1
ATOM 689 C C . ASP A 1 91 ? 17.191 3.269 -5.958 1.00 94.50 91 ASP A C 1
ATOM 691 O O . ASP A 1 91 ? 17.119 3.178 -4.728 1.00 94.50 91 ASP A O 1
ATOM 695 N N . HIS A 1 92 ? 16.380 4.071 -6.650 1.00 93.31 92 HIS A N 1
ATOM 696 C CA . HIS A 1 92 ? 15.361 4.890 -6.012 1.00 93.31 92 HIS A CA 1
ATOM 697 C C . HIS A 1 92 ? 14.218 4.028 -5.466 1.00 93.31 92 HIS A C 1
ATOM 699 O O . HIS A 1 92 ? 13.777 4.227 -4.331 1.00 93.31 92 HIS A O 1
ATOM 705 N N . LEU A 1 93 ? 13.801 3.013 -6.227 1.00 93.12 93 LEU A N 1
ATOM 706 C CA . LEU A 1 93 ? 12.839 2.013 -5.781 1.00 93.12 93 LEU A CA 1
ATOM 707 C C . LEU A 1 93 ? 13.315 1.310 -4.507 1.00 93.12 93 LEU A C 1
ATOM 709 O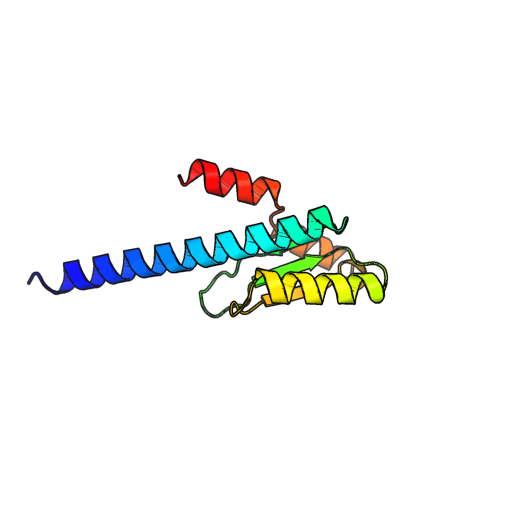 O . LEU A 1 93 ? 12.555 1.238 -3.542 1.00 93.12 93 LEU A O 1
ATOM 713 N N . ALA A 1 94 ? 14.561 0.832 -4.472 1.00 92.81 94 ALA A N 1
ATOM 714 C CA . ALA A 1 94 ? 15.118 0.158 -3.300 1.00 92.81 94 ALA A CA 1
ATOM 715 C C . ALA A 1 94 ? 15.111 1.072 -2.060 1.00 92.81 94 ALA A C 1
ATOM 717 O O . ALA A 1 94 ? 14.725 0.647 -0.966 1.00 92.81 94 ALA A O 1
ATOM 718 N N . ALA A 1 95 ? 15.463 2.350 -2.234 1.00 93.56 95 ALA A N 1
ATOM 719 C CA . ALA A 1 95 ? 15.446 3.337 -1.157 1.00 93.56 95 ALA A CA 1
ATOM 720 C C . ALA A 1 95 ? 14.033 3.595 -0.599 1.00 93.56 95 ALA A C 1
ATOM 722 O O . ALA A 1 95 ? 13.868 3.738 0.617 1.00 93.56 95 ALA A O 1
ATOM 723 N N . LEU A 1 96 ? 13.014 3.646 -1.463 1.00 92.88 96 LEU A N 1
ATOM 724 C CA . LEU A 1 96 ? 11.616 3.801 -1.049 1.00 92.88 96 LEU A CA 1
ATOM 725 C C . LEU A 1 96 ? 11.075 2.519 -0.405 1.00 92.88 96 LEU A C 1
ATOM 727 O O . LEU A 1 96 ? 10.425 2.576 0.640 1.00 92.88 96 LEU A O 1
ATOM 731 N N . GLN A 1 97 ? 11.406 1.354 -0.964 1.00 92.81 97 GLN A N 1
ATOM 732 C CA . GLN A 1 97 ? 11.007 0.060 -0.416 1.00 92.81 97 GLN A CA 1
ATOM 733 C C . GLN A 1 97 ? 11.528 -0.141 1.010 1.00 92.81 97 GLN A C 1
ATOM 735 O O . GLN A 1 97 ? 10.748 -0.550 1.872 1.00 92.81 97 GLN A O 1
ATOM 740 N N . ALA A 1 98 ? 12.782 0.232 1.285 1.00 91.44 98 ALA A N 1
ATOM 741 C CA . ALA A 1 98 ? 13.392 0.142 2.614 1.00 91.44 98 ALA A CA 1
ATOM 742 C C . ALA A 1 98 ? 12.670 0.976 3.692 1.00 91.44 98 ALA A C 1
ATOM 744 O O . ALA A 1 98 ? 12.753 0.661 4.877 1.00 91.44 98 ALA A O 1
ATOM 745 N N . LYS A 1 99 ? 11.953 2.032 3.291 1.00 91.69 99 LYS A N 1
ATOM 746 C CA . LYS A 1 99 ? 11.173 2.907 4.185 1.00 91.69 99 LYS A CA 1
ATOM 747 C C . LYS A 1 99 ? 9.687 2.547 4.230 1.00 91.69 99 LYS A C 1
ATOM 749 O O . LYS A 1 99 ? 8.934 3.133 5.005 1.00 91.69 99 LYS A O 1
ATOM 754 N N . SER A 1 100 ? 9.262 1.612 3.386 1.00 93.88 100 SER A N 1
ATOM 755 C CA . SER A 1 100 ? 7.859 1.267 3.195 1.00 93.88 100 SER A CA 1
ATOM 756 C C . SER A 1 100 ? 7.458 0.014 3.963 1.00 93.88 100 SER A C 1
ATOM 758 O O . SER A 1 100 ? 8.220 -0.949 4.090 1.00 93.88 100 SER A O 1
ATOM 760 N N . GLN A 1 101 ? 6.210 -0.002 4.406 1.00 92.94 101 GLN A N 1
ATOM 761 C CA . GLN A 1 101 ? 5.598 -1.125 5.097 1.00 92.94 101 GLN A CA 1
ATOM 762 C C . GLN A 1 101 ? 4.572 -1.794 4.187 1.00 92.94 101 GLN A C 1
ATOM 764 O O . GLN A 1 101 ? 3.826 -1.126 3.468 1.00 92.94 101 GLN A O 1
ATOM 769 N N . ASP A 1 102 ? 4.538 -3.120 4.207 1.00 92.50 102 ASP A N 1
ATOM 770 C CA . ASP A 1 102 ? 3.460 -3.879 3.582 1.00 92.50 102 ASP A CA 1
ATOM 771 C C . ASP A 1 102 ? 2.271 -4.045 4.535 1.00 92.50 102 ASP A C 1
ATOM 773 O O . ASP A 1 102 ? 2.289 -3.664 5.709 1.00 92.50 102 ASP A O 1
ATOM 777 N N . LEU A 1 103 ? 1.191 -4.596 3.985 1.00 90.12 103 LEU A N 1
ATOM 778 C CA . LEU A 1 103 ? -0.052 -4.818 4.706 1.00 90.12 103 LEU A CA 1
ATOM 779 C C . LEU A 1 103 ? 0.132 -5.710 5.942 1.00 90.12 103 LEU A C 1
ATOM 781 O O . LEU A 1 103 ? -0.509 -5.471 6.966 1.00 90.12 103 LEU A O 1
ATOM 785 N N . ASP A 1 104 ? 0.993 -6.722 5.863 1.00 89.44 104 ASP A N 1
ATOM 786 C CA . ASP A 1 104 ? 1.184 -7.665 6.962 1.00 89.44 104 ASP A CA 1
ATOM 787 C C . ASP A 1 104 ? 1.980 -7.031 8.109 1.00 89.44 104 ASP A C 1
ATOM 789 O O . ASP A 1 104 ? 1.574 -7.165 9.269 1.00 89.44 104 ASP A O 1
ATOM 793 N N . ALA A 1 105 ? 3.010 -6.233 7.806 1.00 89.50 105 ALA A N 1
ATOM 794 C CA . ALA A 1 105 ? 3.711 -5.424 8.804 1.00 89.50 105 ALA A CA 1
ATOM 795 C C . ALA A 1 105 ? 2.758 -4.464 9.544 1.00 89.50 105 ALA A C 1
ATOM 797 O O . ALA A 1 105 ? 2.765 -4.399 10.777 1.00 89.50 105 ALA A O 1
ATOM 798 N N . LEU A 1 106 ? 1.865 -3.780 8.818 1.00 87.88 106 LEU A N 1
ATOM 799 C CA . LEU A 1 106 ? 0.892 -2.858 9.422 1.00 87.88 106 LEU A CA 1
ATOM 800 C C . LEU A 1 106 ? -0.165 -3.577 10.267 1.00 87.88 106 LEU A C 1
ATOM 802 O O . LEU A 1 106 ? -0.592 -3.068 11.308 1.00 87.88 106 LEU A O 1
ATOM 806 N N . ARG A 1 107 ? -0.610 -4.764 9.836 1.00 88.25 107 ARG A N 1
ATOM 807 C CA . ARG A 1 107 ? -1.528 -5.604 10.619 1.00 88.25 107 ARG A CA 1
ATOM 808 C C . ARG A 1 107 ? -0.892 -6.032 11.932 1.00 88.25 107 ARG A C 1
ATOM 810 O O . ARG A 1 107 ? -1.575 -5.991 12.956 1.00 88.25 107 ARG A O 1
ATOM 817 N N . GLN A 1 108 ? 0.385 -6.407 11.906 1.00 86.88 108 GLN A N 1
ATOM 818 C CA . GLN A 1 108 ? 1.120 -6.777 13.110 1.00 86.88 108 GLN A CA 1
ATOM 819 C C . GLN A 1 108 ? 1.260 -5.580 14.057 1.00 86.88 108 GLN A C 1
ATOM 821 O O . GLN A 1 108 ? 0.859 -5.677 15.214 1.00 86.88 108 GLN A O 1
ATOM 826 N N . GLN A 1 109 ? 1.661 -4.412 13.546 1.00 83.75 109 GLN A N 1
ATOM 827 C CA . GLN A 1 109 ? 1.754 -3.185 14.346 1.00 83.75 109 GLN A CA 1
ATOM 828 C C . GLN A 1 109 ? 0.418 -2.806 15.009 1.00 83.75 109 GLN A C 1
ATOM 830 O O . GLN A 1 109 ? 0.390 -2.350 16.153 1.00 83.75 109 GLN A O 1
ATOM 835 N N . ARG A 1 110 ? -0.711 -2.999 14.314 1.00 81.12 110 ARG A N 1
ATOM 836 C CA . ARG A 1 110 ? -2.040 -2.749 14.888 1.00 81.12 110 ARG A CA 1
ATOM 837 C C . ARG A 1 110 ? -2.388 -3.731 16.010 1.00 81.12 110 ARG A C 1
ATOM 839 O O . ARG A 1 110 ? -3.077 -3.323 16.940 1.00 81.12 110 ARG A O 1
ATOM 846 N N . ARG A 1 111 ? -1.961 -4.994 15.913 1.00 82.62 111 ARG A N 1
ATOM 847 C CA . ARG A 1 111 ? -2.170 -6.003 16.966 1.00 82.62 111 ARG A CA 1
ATOM 848 C C . ARG A 1 111 ? -1.334 -5.697 18.202 1.00 82.62 111 ARG A C 1
ATOM 850 O O . ARG A 1 111 ? -1.867 -5.773 19.295 1.00 82.62 111 ARG A O 1
ATOM 857 N N . ASP A 1 112 ? -0.081 -5.294 18.017 1.00 77.31 112 ASP A N 1
ATOM 858 C CA . ASP A 1 112 ? 0.834 -4.997 19.128 1.00 77.31 112 ASP A CA 1
ATOM 859 C C . ASP A 1 112 ? 0.469 -3.697 19.871 1.00 77.31 112 ASP A C 1
ATOM 861 O O . ASP A 1 112 ? 0.874 -3.485 21.011 1.00 77.31 112 ASP A O 1
ATOM 865 N N . ALA A 1 113 ? -0.297 -2.810 19.225 1.00 66.88 113 ALA A N 1
ATOM 866 C CA . ALA A 1 113 ? -0.763 -1.546 19.794 1.00 66.88 113 ALA A CA 1
ATOM 867 C C . ALA A 1 113 ? -2.173 -1.604 20.423 1.00 66.88 113 ALA A C 1
ATOM 869 O O . ALA A 1 113 ? -2.649 -0.566 20.907 1.00 66.88 113 ALA A O 1
ATOM 870 N N . ALA A 1 114 ? -2.850 -2.757 20.350 1.00 58.84 114 ALA A N 1
ATOM 871 C CA . ALA A 1 114 ? -4.188 -3.008 20.895 1.00 58.84 114 ALA A CA 1
ATOM 872 C C . ALA A 1 114 ? -4.102 -3.681 22.270 1.00 58.84 114 ALA A C 1
ATOM 874 O O . ALA A 1 114 ? -4.893 -3.268 23.147 1.00 58.84 114 ALA A O 1
#